Protein AF-A0A9C7D006-F1 (afdb_monomer)

Structure (mmCIF, N/CA/C/O backbone):
data_AF-A0A9C7D006-F1
#
_entry.id   AF-A0A9C7D006-F1
#
loop_
_atom_site.group_PDB
_atom_site.id
_atom_site.type_symbol
_atom_site.label_atom_id
_atom_site.label_alt_id
_atom_site.label_comp_id
_atom_site.label_asym_id
_atom_site.label_entity_id
_atom_site.label_seq_id
_atom_site.pdbx_PDB_ins_code
_atom_site.Cartn_x
_atom_site.Cartn_y
_atom_site.Cartn_z
_atom_site.occupancy
_atom_site.B_iso_or_equiv
_atom_site.auth_seq_id
_atom_site.auth_comp_id
_atom_site.auth_asym_id
_atom_site.auth_atom_id
_atom_site.pdbx_PDB_model_num
ATOM 1 N N . MET A 1 1 ? 41.745 -23.198 -56.272 1.00 40.06 1 MET A N 1
ATOM 2 C CA . MET A 1 1 ? 42.150 -21.793 -56.497 1.00 40.06 1 MET A CA 1
ATOM 3 C C . MET A 1 1 ? 41.131 -20.905 -55.791 1.00 40.06 1 MET A C 1
ATOM 5 O O . MET A 1 1 ? 39.944 -21.112 -55.989 1.00 40.06 1 MET A O 1
ATOM 9 N N . LYS A 1 2 ? 41.589 -20.042 -54.878 1.00 44.81 2 LYS A N 1
ATOM 10 C CA . LYS A 1 2 ? 40.794 -19.095 -54.072 1.00 44.81 2 LYS A CA 1
ATOM 11 C C . LYS A 1 2 ? 40.383 -17.895 -54.924 1.00 44.81 2 LYS A C 1
ATOM 13 O O . LYS A 1 2 ? 41.249 -17.399 -55.635 1.00 44.81 2 LYS A O 1
ATOM 18 N N . MET A 1 3 ? 39.161 -17.379 -54.765 1.00 43.22 3 MET A N 1
ATOM 19 C CA . MET A 1 3 ? 38.816 -15.996 -55.134 1.00 43.22 3 MET A CA 1
ATOM 20 C C . MET A 1 3 ? 37.759 -15.445 -54.158 1.00 43.22 3 MET A C 1
ATOM 22 O O . MET A 1 3 ? 36.631 -15.924 -54.119 1.00 43.22 3 MET A O 1
ATOM 26 N N . SER A 1 4 ? 38.172 -14.473 -53.340 1.00 42.00 4 SER A N 1
ATOM 27 C CA . SER A 1 4 ? 37.343 -13.639 -52.456 1.00 42.00 4 SER A CA 1
ATOM 28 C C . SER A 1 4 ? 36.625 -12.525 -53.225 1.00 42.00 4 SER A C 1
ATOM 30 O O . SER A 1 4 ? 37.190 -12.022 -54.196 1.00 42.00 4 SER A O 1
ATOM 32 N N . SER A 1 5 ? 35.485 -12.049 -52.697 1.00 46.34 5 SER A N 1
ATOM 33 C CA . SER A 1 5 ? 35.170 -10.643 -52.297 1.00 46.34 5 SER A CA 1
ATOM 34 C C . SER A 1 5 ? 33.637 -10.443 -52.288 1.00 46.34 5 SER A C 1
ATOM 36 O O . SER A 1 5 ? 32.990 -10.805 -53.259 1.00 46.34 5 SER A O 1
ATOM 38 N N . LEU A 1 6 ? 32.961 -10.124 -51.174 1.00 49.25 6 LEU A N 1
ATOM 39 C CA . LEU A 1 6 ? 32.847 -8.849 -50.427 1.00 49.25 6 LEU A CA 1
ATOM 40 C C . LEU A 1 6 ? 31.769 -7.885 -50.991 1.00 49.25 6 LEU A C 1
ATOM 42 O O . LEU A 1 6 ? 32.022 -7.247 -52.004 1.00 49.25 6 LEU A O 1
ATOM 46 N N . ALA A 1 7 ? 30.617 -7.759 -50.304 1.00 48.31 7 ALA A N 1
ATOM 47 C CA . ALA A 1 7 ? 29.792 -6.537 -50.098 1.00 48.31 7 ALA A CA 1
ATOM 48 C C . ALA A 1 7 ? 28.447 -6.915 -49.409 1.00 48.31 7 ALA A C 1
ATOM 50 O O . ALA A 1 7 ? 27.780 -7.835 -49.866 1.00 48.31 7 ALA A O 1
ATOM 51 N N . LEU A 1 8 ? 28.136 -6.418 -48.197 1.00 43.59 8 LEU A N 1
ATOM 52 C CA . LEU A 1 8 ? 27.398 -5.165 -47.877 1.00 43.59 8 LEU A CA 1
ATOM 53 C C . LEU A 1 8 ? 25.870 -5.329 -48.113 1.00 43.59 8 LEU A C 1
ATOM 55 O O . LEU A 1 8 ? 25.477 -5.666 -49.215 1.00 43.59 8 LEU A O 1
ATOM 59 N N . ALA A 1 9 ? 24.922 -5.128 -47.194 1.00 48.69 9 ALA A N 1
ATOM 60 C CA . ALA A 1 9 ? 24.885 -4.413 -45.926 1.00 48.69 9 ALA A CA 1
ATOM 61 C C . ALA A 1 9 ? 23.847 -5.065 -44.986 1.00 48.69 9 ALA A C 1
ATOM 63 O O . ALA A 1 9 ? 22.728 -5.375 -45.393 1.00 48.69 9 ALA A O 1
ATOM 64 N N . LEU A 1 10 ? 24.221 -5.242 -43.720 1.00 55.75 10 LEU A N 1
ATOM 65 C CA . LEU A 1 10 ? 23.333 -5.624 -42.627 1.00 55.75 10 LEU A CA 1
ATOM 66 C C . LEU A 1 10 ? 22.910 -4.337 -41.912 1.00 55.75 10 LEU A C 1
ATOM 68 O O . LEU A 1 10 ? 23.721 -3.723 -41.225 1.00 55.75 10 LEU A O 1
ATOM 72 N N . SER A 1 11 ? 21.662 -3.910 -42.077 1.00 55.88 11 SER A N 1
ATOM 73 C CA . SER A 1 11 ? 21.130 -2.763 -41.337 1.00 55.88 11 SER A CA 1
ATOM 74 C C . SER A 1 11 ? 19.676 -2.990 -40.950 1.00 55.88 11 SER A C 1
ATOM 76 O O . SER A 1 11 ? 18.763 -2.388 -41.506 1.00 55.88 11 SER A O 1
ATOM 78 N N . ILE A 1 12 ? 19.476 -3.853 -39.956 1.00 61.12 12 ILE A N 1
ATOM 79 C CA . ILE A 1 12 ? 18.343 -3.741 -39.038 1.00 61.12 12 ILE A CA 1
ATOM 80 C C . ILE A 1 12 ? 18.927 -3.897 -37.637 1.00 61.12 12 ILE A C 1
ATOM 82 O O . ILE A 1 12 ? 19.022 -5.001 -37.113 1.00 61.12 12 ILE A O 1
ATOM 86 N N . LEU A 1 13 ? 19.364 -2.790 -37.039 1.00 52.41 13 LEU A N 1
ATOM 87 C CA . LEU A 1 13 ? 19.562 -2.733 -35.595 1.00 52.41 13 LEU A CA 1
ATOM 88 C C . LEU A 1 13 ? 18.581 -1.716 -35.023 1.00 52.41 13 LEU A C 1
ATOM 90 O O . LEU A 1 13 ? 18.929 -0.589 -34.692 1.00 52.41 13 LEU A O 1
ATOM 94 N N . MET A 1 14 ? 17.323 -2.137 -34.938 1.00 58.16 14 MET A N 1
ATOM 95 C CA . MET A 1 14 ? 16.369 -1.560 -33.998 1.00 58.16 14 MET A CA 1
ATOM 96 C C . MET A 1 14 ? 16.667 -2.170 -32.625 1.00 58.16 14 MET A C 1
ATOM 98 O O . MET A 1 14 ? 16.009 -3.116 -32.206 1.00 58.16 14 MET A O 1
ATOM 102 N N . ALA A 1 15 ? 17.709 -1.689 -31.945 1.00 57.53 15 ALA A N 1
ATOM 103 C CA . ALA A 1 15 ? 17.923 -2.014 -30.538 1.00 57.53 15 ALA A CA 1
ATOM 104 C C . ALA A 1 15 ? 17.245 -0.931 -29.687 1.00 57.53 15 ALA A C 1
ATOM 106 O O . ALA A 1 15 ? 17.793 0.146 -29.465 1.00 57.53 15 ALA A O 1
ATOM 107 N N . ALA A 1 16 ? 16.011 -1.224 -29.276 1.00 55.75 16 ALA A N 1
ATOM 108 C CA . ALA A 1 16 ? 15.239 -0.472 -28.289 1.00 55.75 16 ALA A CA 1
ATOM 109 C C . ALA A 1 16 ? 15.960 -0.461 -26.910 1.00 55.75 16 ALA A C 1
ATOM 111 O O . ALA A 1 16 ? 16.870 -1.263 -26.689 1.00 55.75 16 ALA A O 1
ATOM 112 N N . PRO A 1 17 ? 15.615 0.446 -25.976 1.00 50.84 17 PRO A N 1
ATOM 113 C CA . PRO A 1 17 ? 16.471 0.805 -24.846 1.00 50.84 17 PRO A CA 1
ATOM 114 C C . PRO A 1 17 ? 16.519 -0.313 -23.789 1.00 50.84 17 PRO A C 1
ATOM 116 O O . PRO A 1 17 ? 15.546 -0.567 -23.087 1.00 50.84 17 PRO A O 1
ATOM 119 N N . ILE A 1 18 ? 17.675 -0.965 -23.635 1.00 56.44 18 ILE A N 1
ATOM 120 C CA . ILE A 1 18 ? 17.890 -2.056 -22.658 1.00 56.44 18 ILE A CA 1
ATOM 121 C C . ILE A 1 18 ? 18.128 -1.525 -21.221 1.00 56.44 18 ILE A C 1
ATOM 123 O O . ILE A 1 18 ? 18.175 -2.296 -20.271 1.00 56.44 18 ILE A O 1
ATOM 127 N N . LEU A 1 19 ? 18.219 -0.208 -21.007 1.00 55.38 19 LEU A N 1
ATOM 128 C CA . LEU A 1 19 ? 18.627 0.361 -19.710 1.00 55.38 19 LEU A CA 1
ATOM 129 C C . LEU A 1 19 ? 17.504 0.551 -18.669 1.00 55.38 19 LEU A C 1
ATOM 131 O O . LEU A 1 19 ? 17.823 0.779 -17.509 1.00 55.38 19 LEU A O 1
ATOM 135 N N . ALA A 1 20 ? 16.222 0.434 -19.030 1.00 56.34 20 ALA A N 1
ATOM 136 C CA . ALA A 1 20 ? 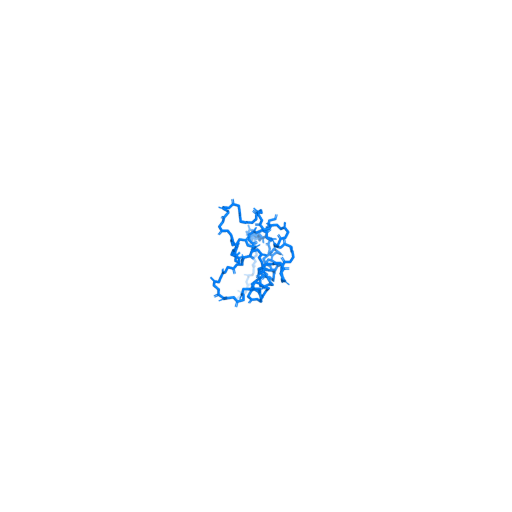15.115 0.674 -18.088 1.00 56.34 20 ALA A CA 1
ATOM 137 C C . ALA A 1 20 ? 14.722 -0.557 -17.238 1.00 56.34 20 ALA A C 1
ATOM 139 O O . ALA A 1 20 ? 14.322 -0.412 -16.090 1.00 56.34 20 ALA A O 1
ATOM 140 N N . HIS A 1 21 ? 14.891 -1.778 -17.758 1.00 57.56 21 HIS A N 1
ATOM 141 C CA . HIS A 1 21 ? 14.328 -2.991 -17.138 1.00 57.56 21 HIS A CA 1
ATOM 142 C C . HIS A 1 21 ? 15.053 -3.467 -15.867 1.00 57.56 21 HIS A C 1
ATOM 144 O O . HIS A 1 21 ? 14.465 -4.172 -15.051 1.00 57.56 21 HIS A O 1
ATOM 150 N N . ALA A 1 22 ? 16.335 -3.129 -15.696 1.00 62.94 22 ALA A N 1
ATOM 151 C CA . ALA A 1 22 ? 17.109 -3.593 -14.541 1.00 62.94 22 ALA A CA 1
ATOM 152 C C . ALA A 1 22 ? 16.750 -2.838 -13.247 1.00 62.94 22 ALA A C 1
ATOM 154 O O . ALA A 1 22 ? 16.768 -3.428 -12.168 1.00 62.94 22 ALA A O 1
ATOM 155 N N . ASP A 1 23 ? 16.403 -1.553 -13.358 1.00 71.00 23 ASP A N 1
ATOM 156 C CA . ASP A 1 23 ? 16.123 -0.690 -12.204 1.00 71.00 23 ASP A CA 1
ATOM 157 C C . ASP A 1 23 ? 14.698 -0.918 -11.659 1.00 71.00 23 ASP A C 1
ATOM 159 O O . ASP A 1 23 ? 14.480 -0.914 -10.448 1.00 71.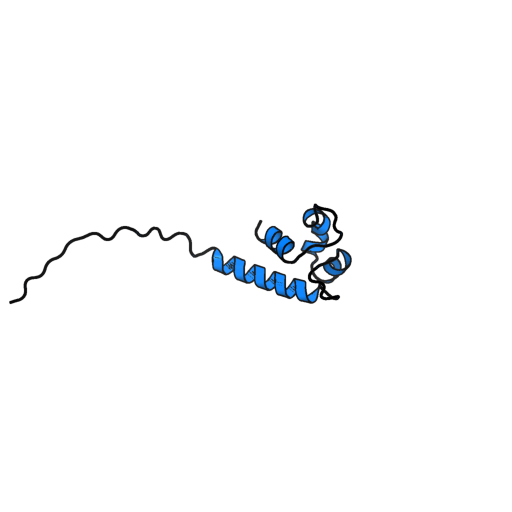00 23 ASP A O 1
ATOM 163 N N . GLU A 1 24 ? 13.733 -1.217 -12.538 1.00 73.75 24 GLU A N 1
ATOM 164 C CA . GLU A 1 24 ? 12.353 -1.558 -12.154 1.00 73.75 24 GLU A CA 1
ATOM 165 C C . GLU A 1 24 ? 12.274 -2.891 -11.403 1.00 73.75 24 GLU A C 1
ATOM 167 O O . GLU A 1 24 ? 11.700 -2.956 -10.317 1.00 73.75 24 GLU A O 1
ATOM 172 N N . ALA A 1 25 ? 12.934 -3.940 -11.908 1.00 79.50 25 ALA A N 1
ATOM 173 C CA . ALA 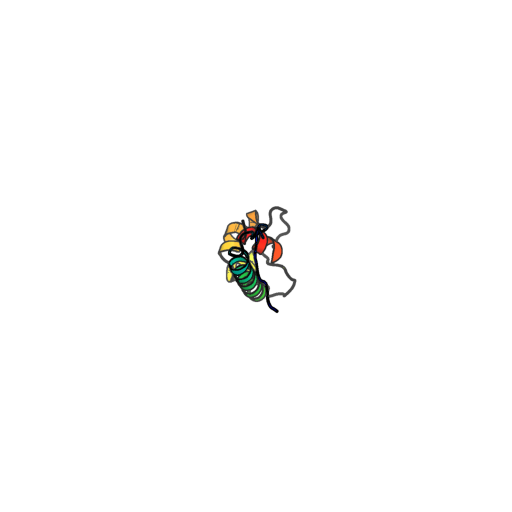A 1 25 ? 12.922 -5.253 -11.264 1.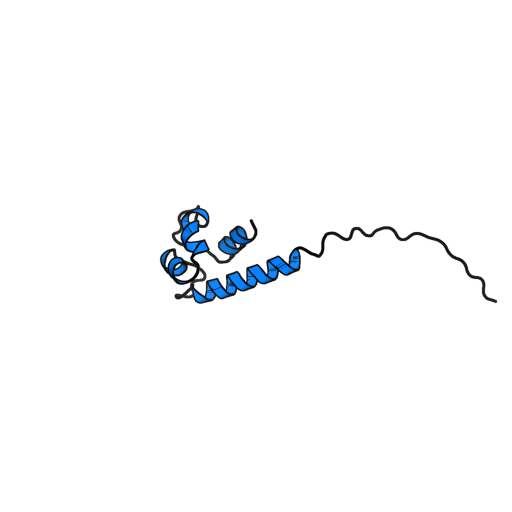00 79.50 25 ALA A CA 1
ATOM 174 C C . ALA A 1 25 ? 13.489 -5.209 -9.832 1.00 79.50 25 ALA A C 1
ATOM 176 O O . ALA A 1 25 ? 12.961 -5.866 -8.933 1.00 79.50 25 ALA A O 1
ATOM 177 N N . SER A 1 26 ? 14.534 -4.406 -9.598 1.00 84.50 26 SER A N 1
ATOM 178 C CA . SER A 1 26 ? 15.104 -4.221 -8.257 1.00 84.50 26 SER A CA 1
ATOM 179 C C . SER A 1 26 ? 14.135 -3.509 -7.309 1.00 84.50 26 SER A C 1
ATOM 181 O O . SER A 1 26 ? 14.050 -3.867 -6.133 1.00 84.50 26 SER A O 1
ATOM 183 N N . ARG A 1 27 ? 13.404 -2.499 -7.795 1.00 87.38 27 ARG A N 1
ATOM 184 C CA . ARG A 1 27 ? 12.418 -1.754 -6.997 1.00 87.38 27 ARG A CA 1
ATOM 185 C C . ARG A 1 27 ? 11.212 -2.613 -6.656 1.00 87.38 27 ARG A C 1
ATOM 187 O O . ARG A 1 27 ? 10.766 -2.614 -5.511 1.00 87.38 27 ARG A O 1
ATOM 194 N N . ASP A 1 28 ? 10.724 -3.381 -7.622 1.00 90.88 28 ASP A N 1
ATOM 195 C CA . ASP A 1 28 ? 9.606 -4.296 -7.421 1.00 90.88 28 ASP A CA 1
ATOM 196 C C . ASP A 1 28 ? 9.937 -5.361 -6.373 1.00 90.88 28 ASP A C 1
ATOM 198 O O . ASP A 1 28 ? 9.102 -5.649 -5.513 1.00 90.88 28 ASP A O 1
ATOM 202 N N . GLN A 1 29 ? 11.162 -5.896 -6.388 1.00 92.75 29 GLN A N 1
ATOM 203 C CA . GLN A 1 29 ? 11.635 -6.820 -5.355 1.00 92.75 29 GLN A CA 1
ATOM 2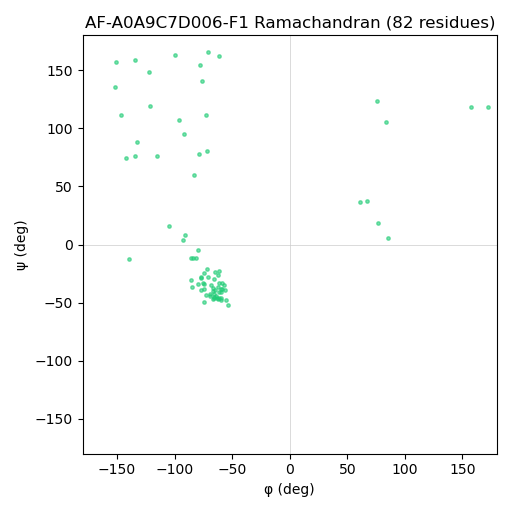04 C C . GLN A 1 29 ? 11.685 -6.162 -3.974 1.00 92.75 29 GLN A C 1
ATOM 206 O O . GLN A 1 29 ? 11.165 -6.727 -3.011 1.00 92.75 29 GLN A O 1
ATOM 211 N N . GLU A 1 30 ? 12.230 -4.948 -3.867 1.00 92.19 30 GLU A N 1
ATOM 212 C CA . GLU A 1 30 ? 12.253 -4.210 -2.600 1.00 92.19 30 GLU A CA 1
ATOM 213 C C . GLU A 1 30 ? 10.834 -3.964 -2.059 1.00 92.19 30 GLU A C 1
ATOM 215 O O . GLU A 1 30 ? 10.582 -4.102 -0.856 1.00 92.19 30 GLU A O 1
ATOM 220 N N . ILE A 1 31 ? 9.889 -3.624 -2.939 1.00 93.44 31 ILE A N 1
ATOM 221 C CA . ILE A 1 31 ? 8.483 -3.432 -2.578 1.00 93.44 31 ILE A CA 1
ATOM 222 C C . ILE A 1 31 ? 7.886 -4.731 -2.047 1.00 93.44 31 ILE A C 1
ATOM 224 O O . ILE A 1 31 ? 7.259 -4.698 -0.991 1.00 93.44 31 ILE A O 1
ATOM 228 N N . VAL A 1 32 ? 8.102 -5.860 -2.726 1.00 94.62 32 VAL A N 1
ATOM 229 C CA . VAL A 1 32 ? 7.608 -7.176 -2.291 1.00 94.62 32 VAL A CA 1
ATOM 230 C C . VAL A 1 32 ? 8.172 -7.548 -0.920 1.00 94.62 32 VAL A C 1
ATOM 232 O O . VAL A 1 32 ? 7.422 -7.960 -0.036 1.00 94.62 32 VAL A O 1
ATOM 235 N N . GLU A 1 33 ? 9.474 -7.362 -0.700 1.00 94.38 33 GLU A N 1
ATOM 236 C CA . GLU A 1 33 ? 10.106 -7.671 0.584 1.00 94.38 33 GLU A CA 1
ATOM 237 C C . GLU A 1 33 ? 9.576 -6.803 1.724 1.00 94.38 33 GLU A C 1
ATOM 239 O O . GLU A 1 33 ? 9.324 -7.295 2.827 1.00 94.38 33 GLU A O 1
ATOM 244 N N . ARG A 1 34 ? 9.423 -5.496 1.482 1.00 93.38 34 ARG A N 1
ATOM 245 C CA . ARG A 1 34 ? 8.855 -4.578 2.474 1.00 93.38 34 ARG A CA 1
ATOM 246 C C . ARG A 1 34 ? 7.399 -4.920 2.734 1.00 93.38 34 ARG A C 1
ATOM 248 O O . ARG A 1 34 ? 7.026 -5.028 3.895 1.00 93.38 34 ARG A O 1
ATOM 255 N N . PHE A 1 35 ? 6.616 -5.157 1.687 1.00 95.44 35 PHE A N 1
ATOM 256 C CA . PHE A 1 35 ? 5.217 -5.551 1.784 1.00 95.44 35 PHE A CA 1
ATOM 257 C C . PHE A 1 35 ? 5.055 -6.783 2.674 1.00 95.44 35 PHE A C 1
ATOM 259 O O . PHE A 1 35 ? 4.326 -6.728 3.657 1.00 95.44 35 PHE A O 1
ATOM 266 N N . ALA A 1 36 ? 5.813 -7.849 2.406 1.00 94.69 36 ALA A N 1
ATOM 267 C CA . ALA A 1 36 ? 5.754 -9.090 3.175 1.00 94.69 36 ALA A CA 1
ATOM 268 C C . ALA A 1 36 ? 6.143 -8.916 4.655 1.00 94.69 36 ALA A C 1
ATOM 270 O O . ALA A 1 36 ? 5.710 -9.692 5.502 1.00 94.69 36 ALA A O 1
ATOM 271 N N . LYS A 1 37 ? 6.964 -7.907 4.984 1.00 94.00 37 LYS A N 1
ATOM 272 C CA . LYS A 1 37 ? 7.291 -7.548 6.376 1.00 94.00 37 LYS A CA 1
ATOM 273 C C . LYS A 1 37 ? 6.168 -6.766 7.063 1.00 94.00 37 LYS A C 1
ATOM 275 O O . LYS A 1 37 ? 6.068 -6.825 8.282 1.00 94.00 37 LYS A O 1
ATOM 280 N N . CYS A 1 38 ? 5.376 -6.015 6.301 1.00 94.12 38 CYS A N 1
ATOM 281 C CA . CYS A 1 38 ? 4.265 -5.212 6.816 1.00 94.12 38 CYS A CA 1
ATOM 282 C C . CYS A 1 38 ? 2.982 -6.040 6.968 1.00 94.12 38 CYS A C 1
ATOM 284 O O . CYS A 1 38 ? 2.220 -5.806 7.905 1.00 94.12 38 CYS A O 1
ATOM 286 N N . ASP A 1 39 ? 2.759 -6.976 6.040 1.00 95.56 39 ASP A N 1
ATOM 287 C CA . ASP A 1 39 ? 1.584 -7.847 5.945 1.00 95.56 39 ASP A CA 1
ATOM 288 C C . ASP A 1 39 ? 1.646 -8.888 7.070 1.00 95.56 39 ASP A C 1
ATOM 290 O O . ASP A 1 39 ? 2.147 -10.008 6.925 1.00 95.56 39 ASP A O 1
ATOM 294 N N . THR A 1 40 ? 1.229 -8.452 8.258 1.00 93.88 40 THR A N 1
ATOM 295 C CA . THR A 1 40 ? 1.431 -9.196 9.504 1.00 93.88 40 THR A CA 1
ATOM 296 C C . THR A 1 40 ? 0.478 -10.383 9.578 1.00 93.88 40 THR A C 1
ATOM 298 O O . THR A 1 40 ? 0.838 -11.439 10.106 1.00 93.88 40 THR A O 1
ATOM 301 N N . ASN A 1 41 ? -0.729 -10.221 9.030 1.00 94.31 41 ASN A N 1
ATOM 302 C CA . ASN A 1 41 ? -1.733 -11.276 8.949 1.00 94.31 41 ASN A CA 1
ATOM 303 C C . ASN A 1 41 ? -1.546 -12.197 7.721 1.00 94.31 41 ASN A C 1
ATOM 305 O O . ASN A 1 41 ? -2.135 -13.280 7.699 1.00 94.31 41 ASN A O 1
ATOM 309 N N . LYS A 1 42 ? -0.680 -11.822 6.769 1.00 95.19 42 LYS A N 1
ATOM 310 C CA . LYS A 1 42 ? -0.323 -12.573 5.554 1.00 95.19 42 LYS A CA 1
ATOM 311 C C . LYS A 1 42 ? -1.509 -12.817 4.626 1.00 95.19 42 LYS A C 1
ATOM 313 O O . LYS A 1 42 ? -1.617 -13.890 4.025 1.00 95.19 42 LYS A O 1
ATOM 318 N N . ASP A 1 43 ? -2.410 -11.846 4.519 1.00 96.31 43 ASP A N 1
ATOM 319 C CA . ASP A 1 43 ? -3.605 -11.949 3.676 1.00 96.31 43 ASP A CA 1
ATOM 320 C C . ASP A 1 43 ? -3.408 -11.388 2.250 1.00 96.31 43 ASP A C 1
ATOM 322 O O . ASP A 1 43 ? -4.351 -11.362 1.435 1.00 96.31 43 ASP A O 1
ATOM 326 N N . GLY A 1 44 ? -2.178 -10.957 1.943 1.00 96.12 44 GLY A N 1
ATOM 327 C CA . GLY A 1 44 ? -1.793 -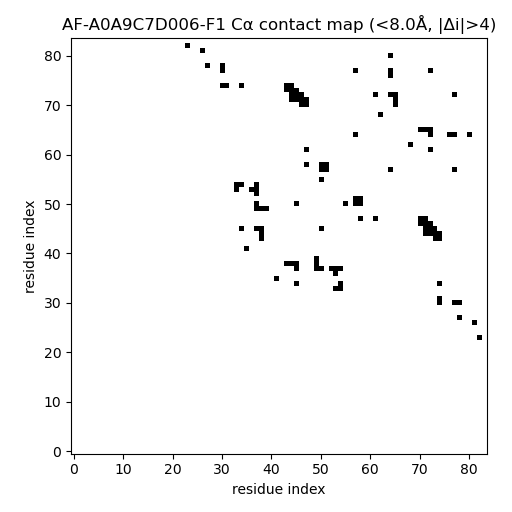10.363 0.670 1.00 96.12 44 GLY A CA 1
ATOM 328 C C . GLY A 1 44 ? -2.248 -8.913 0.519 1.00 96.12 44 GLY A C 1
ATOM 329 O O . GLY A 1 44 ? -2.328 -8.419 -0.612 1.00 96.12 44 GLY A O 1
ATOM 330 N N . LYS A 1 45 ? -2.585 -8.233 1.619 1.00 96.56 45 LYS A N 1
ATOM 331 C CA . LYS A 1 45 ? -3.057 -6.846 1.648 1.00 96.56 45 LYS A CA 1
ATOM 332 C C . LYS A 1 45 ? -2.337 -6.079 2.750 1.00 96.56 45 LYS A C 1
ATOM 334 O O . LYS A 1 45 ? -1.791 -6.641 3.686 1.00 96.56 45 LYS A O 1
ATOM 339 N N . LEU A 1 46 ? -2.332 -4.760 2.611 1.00 96.06 46 LEU A N 1
ATOM 340 C CA . LEU A 1 46 ? -1.918 -3.855 3.668 1.00 96.06 46 LEU A CA 1
ATOM 341 C C . LEU A 1 46 ? -3.043 -2.910 4.005 1.00 96.06 46 LEU A C 1
ATOM 343 O O . LEU A 1 46 ? -3.468 -2.103 3.175 1.00 96.06 46 LEU A O 1
ATOM 347 N N . THR A 1 47 ? -3.480 -2.984 5.253 1.00 96.69 47 THR A N 1
ATOM 348 C CA . THR A 1 47 ? -4.314 -1.954 5.862 1.00 96.69 47 THR A CA 1
ATOM 349 C C . THR A 1 47 ? -3.503 -0.682 6.107 1.00 96.69 47 THR A C 1
ATOM 351 O O . THR A 1 47 ? -2.265 -0.662 6.065 1.00 96.69 47 THR A O 1
ATOM 354 N N . LYS A 1 48 ? -4.197 0.425 6.378 1.00 94.69 48 LYS A N 1
ATOM 355 C CA . LYS A 1 48 ? -3.543 1.703 6.682 1.00 94.69 48 LYS A CA 1
ATOM 356 C C . LYS A 1 48 ? -2.698 1.604 7.953 1.00 94.69 48 LYS A C 1
ATOM 358 O O . LYS A 1 48 ? -1.623 2.200 8.037 1.00 94.69 48 LYS A O 1
ATOM 363 N N . GLU A 1 49 ? -3.176 0.843 8.925 1.00 94.31 49 GLU A N 1
ATOM 364 C CA . GLU A 1 49 ? -2.528 0.587 10.203 1.00 94.31 49 GLU A CA 1
ATOM 365 C C . GLU A 1 49 ? -1.232 -0.211 10.016 1.00 94.31 49 GLU A C 1
ATOM 367 O O . GLU A 1 49 ? -0.194 0.190 10.547 1.00 94.31 49 GLU A O 1
ATO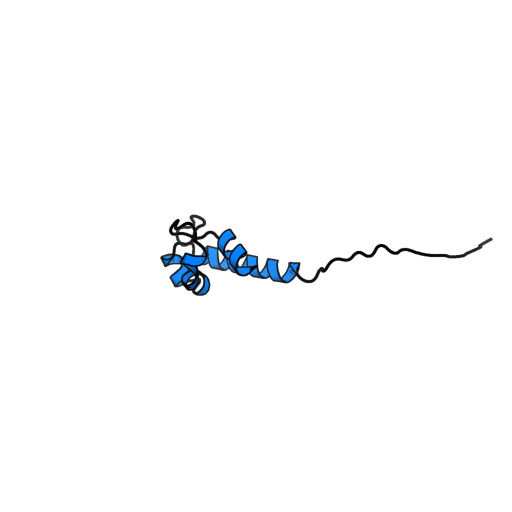M 372 N N . GLU A 1 50 ? -1.254 -1.269 9.201 1.00 94.56 50 GLU A N 1
ATOM 373 C CA . GLU A 1 50 ? -0.058 -2.054 8.863 1.00 94.56 50 GLU A CA 1
ATOM 374 C C . GLU A 1 50 ? 0.955 -1.224 8.063 1.00 94.56 50 GLU A C 1
ATOM 376 O O . GLU A 1 50 ? 2.151 -1.207 8.372 1.00 94.56 50 GLU A O 1
ATOM 381 N N . ALA A 1 51 ? 0.481 -0.437 7.090 1.00 94.00 51 ALA A N 1
ATOM 382 C CA . ALA A 1 51 ? 1.336 0.447 6.302 1.00 94.00 51 ALA A CA 1
ATOM 383 C C . ALA A 1 51 ? 2.037 1.517 7.163 1.00 94.00 51 ALA A C 1
ATOM 385 O O . ALA A 1 51 ? 3.182 1.882 6.882 1.00 94.00 51 ALA A O 1
ATOM 386 N N . LYS A 1 52 ? 1.392 2.005 8.234 1.00 91.25 52 LYS A N 1
ATOM 387 C CA . LYS A 1 52 ? 1.955 3.022 9.143 1.00 91.25 52 LYS A CA 1
ATOM 388 C C . LYS A 1 52 ? 3.263 2.571 9.794 1.00 91.25 52 LYS A C 1
ATOM 390 O O . LYS A 1 52 ? 4.163 3.390 9.972 1.00 91.25 52 LYS A O 1
ATOM 395 N N . GLY A 1 53 ? 3.356 1.294 10.166 1.00 83.56 53 GLY A N 1
ATOM 396 C CA . GLY A 1 53 ? 4.488 0.761 10.925 1.00 83.56 53 GLY A CA 1
ATOM 397 C C . GLY A 1 53 ? 5.740 0.515 10.087 1.00 83.56 53 GLY A C 1
ATOM 398 O O . GLY A 1 53 ? 6.846 0.562 10.620 1.00 83.56 53 GLY A O 1
ATOM 399 N N . CYS A 1 54 ? 5.590 0.244 8.789 1.00 86.25 54 CYS A N 1
ATOM 400 C CA . CYS A 1 54 ? 6.693 -0.296 7.988 1.00 86.25 54 CYS A CA 1
ATOM 401 C C . CYS A 1 54 ? 6.808 0.292 6.565 1.00 86.25 54 CYS A C 1
ATOM 403 O O . CYS A 1 54 ? 7.859 0.157 5.934 1.00 86.25 54 CYS A O 1
ATOM 405 N N . MET A 1 55 ? 5.805 1.030 6.071 1.00 90.88 55 MET A N 1
ATOM 406 C CA . MET A 1 55 ? 5.855 1.722 4.774 1.00 90.88 55 MET A CA 1
ATOM 407 C C . MET A 1 55 ? 5.329 3.171 4.855 1.00 90.88 55 MET A C 1
ATOM 409 O O . MET A 1 55 ? 4.253 3.476 4.337 1.00 90.88 55 MET A O 1
ATOM 413 N N . PRO A 1 56 ? 6.114 4.123 5.405 1.00 91.06 56 PRO A N 1
ATOM 414 C CA . PRO A 1 56 ? 5.673 5.509 5.611 1.00 91.06 56 PRO A CA 1
ATOM 415 C C . PRO A 1 56 ? 5.206 6.225 4.337 1.00 91.06 56 PRO A C 1
ATOM 417 O O . PRO A 1 56 ? 4.259 7.005 4.378 1.00 91.06 56 PRO A O 1
ATOM 420 N N . ARG A 1 57 ? 5.832 5.946 3.183 1.00 91.50 57 ARG A N 1
ATOM 421 C CA . ARG A 1 57 ? 5.403 6.518 1.893 1.00 91.50 57 ARG A CA 1
ATOM 422 C C . ARG A 1 57 ? 4.031 6.009 1.457 1.00 91.50 57 ARG A C 1
ATOM 424 O O . ARG A 1 57 ? 3.254 6.787 0.913 1.00 91.50 57 ARG A O 1
ATOM 431 N N . ILE A 1 58 ? 3.739 4.734 1.706 1.00 93.44 58 ILE A N 1
ATOM 432 C CA . ILE A 1 58 ? 2.442 4.128 1.390 1.00 93.44 58 ILE A CA 1
ATOM 433 C C . ILE A 1 58 ? 1.391 4.640 2.362 1.00 93.44 58 ILE A C 1
ATOM 435 O O . ILE A 1 58 ? 0.334 5.060 1.921 1.00 93.44 58 ILE A O 1
ATOM 439 N N . TYR A 1 59 ? 1.709 4.726 3.655 1.00 95.00 59 TYR A N 1
ATOM 440 C CA . TYR A 1 59 ? 0.824 5.323 4.656 1.00 95.00 59 TYR A CA 1
ATOM 441 C C . TYR A 1 59 ? 0.416 6.764 4.305 1.00 95.00 59 TYR A C 1
ATOM 443 O O . TYR A 1 59 ? -0.772 7.091 4.325 1.00 95.00 59 TYR A O 1
ATOM 451 N N . SER A 1 60 ? 1.378 7.618 3.932 1.00 94.62 60 SER A N 1
ATOM 452 C CA . SER A 1 60 ? 1.103 9.014 3.558 1.00 94.62 60 SER A CA 1
ATOM 453 C C . SER A 1 60 ? 0.272 9.145 2.280 1.00 94.62 60 SER A C 1
ATOM 455 O O . SER A 1 60 ? -0.493 10.096 2.151 1.00 94.62 60 SER A O 1
ATOM 457 N N . ASN A 1 61 ? 0.390 8.190 1.354 1.00 94.75 61 ASN A N 1
ATOM 458 C CA . ASN A 1 61 ? -0.352 8.173 0.091 1.00 94.75 61 ASN A CA 1
ATOM 459 C C . ASN A 1 61 ? -1.487 7.142 0.087 1.00 94.75 61 ASN A C 1
ATOM 461 O O . ASN A 1 61 ? -2.010 6.811 -0.972 1.00 94.75 61 ASN A O 1
ATOM 465 N N . PHE A 1 62 ? -1.890 6.626 1.249 1.00 96.00 62 PHE A N 1
ATOM 466 C CA . PHE A 1 62 ? -2.759 5.453 1.313 1.00 96.00 62 PHE A CA 1
ATOM 467 C C . PHE A 1 62 ? -4.086 5.695 0.596 1.00 96.00 62 PHE A C 1
ATOM 469 O O . PHE A 1 62 ? -4.475 4.915 -0.260 1.00 96.00 62 PHE A O 1
ATOM 476 N N . SER A 1 63 ? -4.734 6.827 0.878 1.00 94.81 63 SER A N 1
ATOM 477 C CA . SER A 1 63 ? -5.992 7.220 0.232 1.00 94.81 63 SER A CA 1
ATOM 478 C C . SER A 1 63 ? -5.857 7.480 -1.270 1.00 94.81 63 SER A C 1
ATOM 480 O O . SER A 1 63 ? -6.846 7.411 -1.987 1.00 94.81 63 SER A O 1
ATOM 482 N N . TYR A 1 64 ? -4.653 7.798 -1.749 1.00 94.56 64 TYR A N 1
ATOM 483 C CA . TYR A 1 64 ? -4.392 7.945 -3.178 1.00 94.56 64 TYR A CA 1
ATOM 484 C C . TYR A 1 64 ? -4.272 6.579 -3.868 1.00 94.56 64 TYR A C 1
ATOM 486 O O . TYR A 1 64 ? -4.767 6.405 -4.978 1.00 94.56 64 TYR A O 1
ATOM 494 N N . ILE A 1 65 ? -3.639 5.611 -3.200 1.00 95.38 65 ILE A N 1
ATOM 495 C CA . ILE A 1 65 ? -3.447 4.250 -3.713 1.00 95.38 65 ILE A CA 1
ATOM 496 C C . ILE A 1 65 ? -4.768 3.466 -3.632 1.00 95.38 65 ILE A C 1
ATOM 498 O O . ILE A 1 65 ? -5.226 2.929 -4.637 1.00 95.38 65 ILE A O 1
ATOM 502 N N . ASP A 1 66 ? -5.439 3.474 -2.476 1.00 96.38 66 ASP A N 1
ATOM 503 C CA . ASP A 1 66 ? -6.783 2.912 -2.288 1.00 96.38 66 ASP A CA 1
ATOM 504 C C . ASP A 1 66 ? -7.876 3.906 -2.716 1.00 96.38 66 ASP A C 1
ATOM 506 O O . ASP A 1 66 ? -8.744 4.313 -1.943 1.00 96.38 66 ASP A O 1
ATOM 510 N N . SER A 1 67 ? -7.835 4.306 -3.986 1.00 94.06 67 SER A N 1
ATOM 511 C CA . SER A 1 67 ? -8.823 5.224 -4.573 1.00 94.06 67 SER A CA 1
ATOM 512 C C . SER A 1 67 ? -10.259 4.676 -4.552 1.00 94.06 67 SER A C 1
ATOM 514 O O . SER A 1 67 ? -11.219 5.444 -4.583 1.00 94.06 67 SER A O 1
ATOM 516 N N . SER A 1 68 ? -10.413 3.352 -4.468 1.00 93.62 68 SER A N 1
ATOM 517 C CA . SER A 1 68 ? -11.698 2.654 -4.347 1.00 93.62 68 SER A CA 1
ATOM 518 C C . SER A 1 68 ? -12.269 2.614 -2.925 1.00 93.62 68 SER A C 1
ATOM 520 O O . SER A 1 68 ? -13.422 2.222 -2.763 1.00 93.62 68 SER A O 1
ATOM 522 N N . GLY A 1 69 ? -11.490 2.979 -1.902 1.00 94.94 69 GLY A N 1
ATOM 523 C CA . GLY A 1 69 ? -11.936 2.962 -0.506 1.00 94.94 69 GLY A CA 1
ATOM 524 C C . GLY A 1 69 ? -12.210 1.560 0.049 1.00 94.94 69 GLY A C 1
ATOM 525 O O . GLY A 1 69 ? -13.157 1.376 0.813 1.00 94.94 69 GLY A O 1
ATOM 526 N N . LYS A 1 70 ? -11.404 0.565 -0.332 1.00 96.00 70 LYS A N 1
ATOM 527 C CA . LYS A 1 70 ? -11.499 -0.821 0.163 1.00 96.00 70 LYS A CA 1
ATOM 528 C C . LYS A 1 70 ? -11.025 -0.966 1.612 1.00 96.00 70 LYS A C 1
ATOM 530 O O . LYS A 1 70 ? -11.353 -1.955 2.263 1.00 96.00 70 LYS A O 1
ATOM 535 N N . GLY A 1 71 ? -10.224 -0.016 2.094 1.00 96.25 71 GLY A N 1
ATOM 536 C CA . GLY A 1 71 ? -9.539 -0.070 3.384 1.00 96.25 71 GLY A CA 1
ATOM 537 C C . GLY A 1 71 ? -8.202 -0.815 3.341 1.00 96.25 71 GLY A C 1
ATOM 538 O O . GLY A 1 71 ? -7.585 -1.010 4.387 1.00 96.25 71 GLY A O 1
ATOM 539 N N . TYR A 1 72 ? -7.738 -1.223 2.156 1.00 96.62 72 TYR A N 1
ATOM 540 C CA . TYR A 1 72 ? -6.473 -1.930 1.969 1.00 96.62 72 TYR A CA 1
ATOM 541 C C . TYR A 1 72 ? -5.853 -1.657 0.596 1.00 96.62 72 TYR A C 1
ATOM 543 O O . TYR A 1 72 ? -6.555 -1.348 -0.369 1.00 96.62 72 TYR A O 1
ATOM 551 N N . VAL A 1 73 ? -4.539 -1.850 0.504 1.00 96.75 73 VAL A N 1
ATOM 552 C CA . VAL A 1 73 ? -3.771 -1.811 -0.746 1.00 96.75 73 VAL A CA 1
ATOM 553 C C . VAL A 1 73 ? -3.030 -3.125 -0.961 1.00 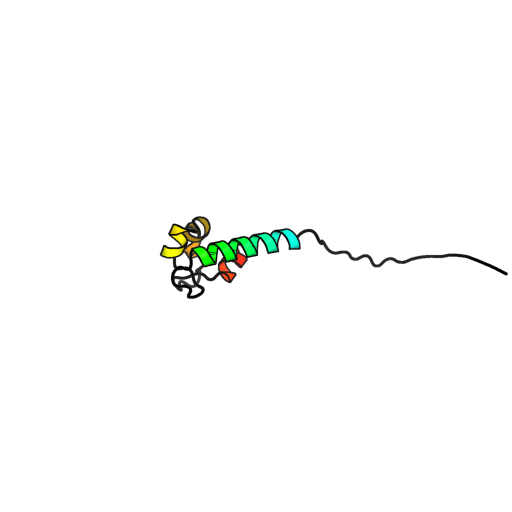96.75 73 VAL A C 1
ATOM 555 O O . VAL A 1 73 ? -2.622 -3.793 -0.014 1.00 96.75 73 VAL A O 1
ATOM 558 N N . THR A 1 74 ? -2.857 -3.510 -2.216 1.00 97.12 74 THR A N 1
ATOM 559 C CA . THR A 1 74 ? -2.120 -4.713 -2.621 1.00 97.12 74 THR A CA 1
ATOM 560 C C . THR A 1 74 ? -0.705 -4.364 -3.072 1.00 97.12 74 THR A C 1
ATOM 562 O O . THR A 1 74 ? -0.405 -3.217 -3.411 1.00 97.12 74 THR A O 1
ATOM 565 N N . VAL A 1 75 ? 0.174 -5.368 -3.129 1.00 95.81 75 VAL A N 1
ATOM 566 C CA . VAL A 1 75 ? 1.541 -5.186 -3.640 1.00 95.81 75 VAL A CA 1
ATOM 567 C C . VAL A 1 75 ? 1.549 -4.619 -5.064 1.00 95.81 75 VAL A C 1
ATOM 569 O O . VAL A 1 75 ? 2.325 -3.714 -5.353 1.00 95.81 75 VAL A O 1
ATOM 572 N N . ALA A 1 76 ? 0.623 -5.069 -5.916 1.00 95.19 76 ALA A N 1
ATOM 573 C CA . ALA A 1 76 ? 0.506 -4.614 -7.298 1.00 95.19 76 ALA A CA 1
ATOM 574 C C . ALA A 1 76 ? 0.127 -3.128 -7.390 1.00 95.19 76 ALA A C 1
ATOM 576 O O . ALA A 1 76 ? 0.668 -2.398 -8.214 1.00 95.19 76 ALA A O 1
ATOM 577 N N . GLU A 1 77 ? -0.764 -2.653 -6.518 1.00 95.44 77 GLU A N 1
ATOM 578 C CA . GLU A 1 77 ? -1.136 -1.233 -6.462 1.00 95.44 77 GLU A CA 1
ATOM 579 C C . GLU A 1 77 ? 0.025 -0.362 -5.971 1.00 95.44 77 GLU A C 1
ATOM 581 O O . GLU A 1 77 ? 0.216 0.757 -6.450 1.00 95.44 77 GLU A O 1
ATOM 586 N N . ILE A 1 78 ? 0.838 -0.885 -5.051 1.00 94.31 78 ILE A N 1
ATOM 587 C CA . ILE A 1 78 ? 2.039 -0.197 -4.574 1.00 94.31 78 ILE A CA 1
ATOM 588 C C . ILE A 1 78 ? 3.112 -0.132 -5.671 1.00 94.31 78 ILE A C 1
ATOM 590 O O . ILE A 1 78 ? 3.694 0.933 -5.873 1.00 94.31 78 ILE A O 1
ATOM 594 N N . GLN A 1 79 ? 3.351 -1.228 -6.395 1.00 93.81 79 GLN A N 1
ATOM 595 C CA . GLN A 1 79 ? 4.275 -1.270 -7.538 1.00 93.81 79 GLN A CA 1
ATOM 596 C C . GLN A 1 79 ? 3.828 -0.314 -8.647 1.00 93.81 79 GLN A C 1
ATOM 598 O O . GLN A 1 79 ? 4.615 0.502 -9.120 1.00 93.81 79 GLN A O 1
ATOM 603 N N . ALA A 1 80 ? 2.537 -0.325 -8.990 1.00 92.19 80 ALA A N 1
ATOM 604 C CA . ALA A 1 80 ? 1.971 0.588 -9.979 1.00 92.19 80 ALA A CA 1
ATOM 605 C C . ALA A 1 80 ? 2.156 2.065 -9.596 1.00 92.19 80 ALA A C 1
ATOM 607 O O . ALA A 1 80 ? 2.335 2.902 -10.474 1.00 92.19 80 ALA A O 1
ATOM 608 N N . MET A 1 81 ? 2.128 2.397 -8.301 1.00 90.44 81 MET A N 1
ATOM 609 C CA . MET A 1 81 ? 2.427 3.749 -7.823 1.00 90.44 81 MET A CA 1
ATOM 610 C C . MET A 1 81 ? 3.928 4.064 -7.875 1.00 90.44 81 MET A C 1
ATOM 612 O O . MET A 1 81 ? 4.295 5.182 -8.213 1.00 90.44 81 MET A O 1
ATOM 616 N N . ALA A 1 82 ? 4.796 3.100 -7.562 1.00 87.81 82 ALA A N 1
ATOM 617 C CA . ALA A 1 82 ? 6.246 3.295 -7.557 1.00 87.81 82 ALA A CA 1
ATOM 618 C C . ALA A 1 82 ? 6.859 3.451 -8.959 1.00 87.81 82 ALA A C 1
ATOM 620 O O . ALA A 1 82 ? 7.892 4.112 -9.090 1.00 87.81 82 ALA A O 1
ATOM 621 N N . ASN A 1 83 ? 6.221 2.862 -9.973 1.00 83.12 83 ASN A N 1
ATOM 622 C CA . ASN A 1 83 ? 6.632 2.930 -11.380 1.00 83.12 83 ASN A CA 1
ATOM 623 C C . ASN A 1 83 ? 5.977 4.105 -12.135 1.00 83.12 83 ASN A C 1
ATOM 625 O O . ASN A 1 83 ? 6.083 4.198 -13.357 1.00 83.12 83 ASN A O 1
ATOM 629 N N . ARG A 1 84 ? 5.272 4.986 -11.417 1.00 78.31 84 ARG A N 1
ATOM 630 C CA . ARG A 1 84 ? 4.581 6.161 -11.956 1.00 78.31 84 ARG A CA 1
ATOM 631 C C . ARG A 1 84 ? 5.363 7.442 -11.696 1.00 78.31 84 ARG A C 1
ATOM 633 O O . ARG A 1 84 ? 5.309 8.319 -12.586 1.00 78.31 84 ARG A O 1
#

pLDDT: mean 81.76, std 18.67, range [40.06, 97.12]

Nearest PDB structures (foldseek):
  4yga-assembly1_A  TM=5.872E-01  e=5.438E-02  Toxoplasma gondii
  5mwc-assembly1_D  TM=7.508E-01  e=2.787E-01  synthetic construct
  4okh-assembly2_C-2  TM=6.779E-01  e=2.976E-01  Homo sapiens
  3t3v-assembly1_A  TM=6.013E-01  e=7.933E-01  Toxoplasma gondii
  7sqc-assembly1_X3  TM=4.890E-01  e=4.702E-01  Chlamydomonas reinhardtii

Organism: NCBI:txid1743159

Foldseek 3Di:
DDDDDDDDDDDDPPPDDPPPPVVLVVVLVVLVVQQCVLPPVPPQKHALVSCVPGPVVCNVCVCVLPVVPPRIHGSVSVSVVVVD

Mean predicted aligned error: 11.12 Å

Sequence (84 aa):
MKMSSLALALSILMAAPILAHADEASRDQEIVERFAKCDTNKDGKLTKEEAKGCMPRIYSNFSYIDSSGKGYVTVAEIQAMANR

Solvent-accessible surface area (backbone atoms only — not comparable to full-atom values): 5396 Å² total; per-residue (Å²): 137,89,85,89,85,93,83,89,83,92,82,84,80,86,76,73,84,78,79,62,66,65,61,52,54,55,48,49,50,52,49,52,57,50,46,62,69,33,25,79,86,66,79,71,46,34,37,60,73,38,23,54,79,68,32,60,72,52,37,78,3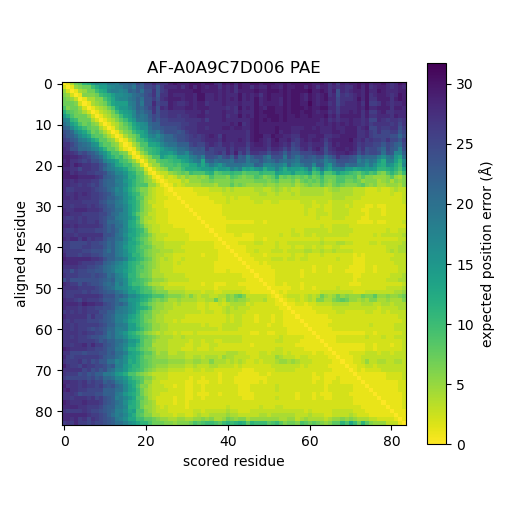9,36,70,71,69,28,69,85,68,78,66,46,41,38,68,68,57,53,47,58,57,75,78,103

Secondary structure (DSSP, 8-state):
-----------------TTSHHHHHHHHHHHHHHHHHH-SS-SS-EEHHHHHHH-HHHHHTHHHH-TT--SEE-HHHHHHHHT-

InterPro domains:
  IPR002048 EF-hand domain [PF13202] (32-50)
  IPR002048 EF-hand domain [PS50222] (26-61)
  IPR011992 EF-hand domain pair [SSF47473] (28-82)

Radius of gyration: 23.26 Å; Cα contacts (8 Å, |Δi|>4): 59; chains: 1; bounding box: 54×31×67 Å